Protein AF-A0A6V7JFA3-F1 (afdb_monomer)

Solvent-accessible surface area (backbone atoms only — not comparable to full-atom values): 3317 Å² total; per-residue (Å²): 138,91,84,88,83,87,88,73,96,45,88,90,71,66,62,64,65,65,51,41,56,56,34,48,75,72,78,46,59,63,86,77,54,80,84,74,74,79,73,84,55,92,80,78,124

Radius of gyration: 12.3 Å; Cα contacts (8 Å, |Δi|>4): 11; chains: 1; bounding box: 31×15×33 Å

Mean predicted aligned error: 7.27 Å

Organism: NCBI:txid1563983

Secondary structure (DSSP, 8-state):
--------S-TTS--HHHHHHHHHHTT--GGGSPPPP----TT--

Structure (mmCIF, N/CA/C/O backbone):
data_AF-A0A6V7JFA3-F1
#
_entry.id   AF-A0A6V7JFA3-F1
#
loop_
_atom_site.group_PDB
_atom_site.id
_atom_site.type_symbol
_atom_site.label_atom_id
_atom_site.label_alt_id
_atom_site.label_comp_id
_atom_site.label_asym_id
_atom_site.label_entity_id
_atom_site.label_seq_id
_atom_site.pdbx_PDB_ins_code
_atom_site.Cartn_x
_atom_site.Cartn_y
_atom_site.Cartn_z
_atom_site.occupancy
_atom_site.B_iso_or_equiv
_atom_site.auth_seq_id
_atom_site.auth_comp_id
_atom_site.auth_asym_id
_atom_site.auth_atom_id
_atom_site.pdbx_PDB_model_num
ATOM 1 N N . TRP A 1 1 ? -20.430 0.320 -1.232 1.00 57.91 1 TRP A N 1
ATOM 2 C CA . TRP A 1 1 ? -19.274 -0.565 -1.010 1.00 57.91 1 TRP A CA 1
ATOM 3 C C . TRP A 1 1 ? -18.038 0.298 -1.170 1.00 57.91 1 TRP A C 1
ATOM 5 O O . TRP A 1 1 ? -18.007 1.065 -2.126 1.00 57.91 1 TRP A O 1
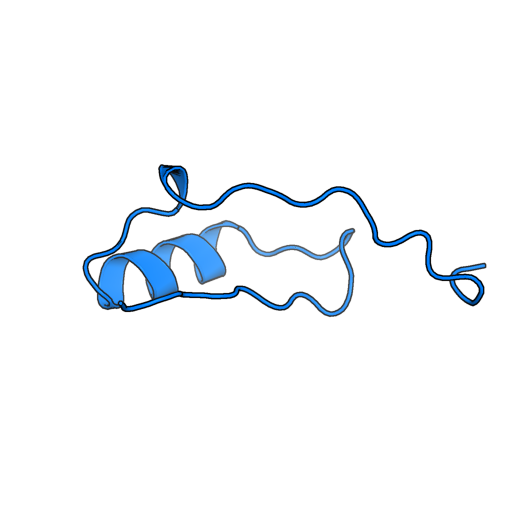ATOM 15 N N . GLU A 1 2 ? -17.113 0.268 -0.212 1.00 78.50 2 GLU A N 1
ATOM 16 C CA . GLU A 1 2 ? -15.914 1.119 -0.206 1.00 78.50 2 GLU A CA 1
ATOM 17 C C . GLU A 1 2 ? -14.710 0.289 -0.659 1.00 78.50 2 GLU A C 1
ATOM 19 O O . GLU A 1 2 ? -14.551 -0.852 -0.233 1.00 78.50 2 GLU A O 1
ATOM 24 N N . TYR A 1 3 ? -13.902 0.841 -1.562 1.00 78.12 3 TYR A N 1
ATOM 25 C CA . TYR A 1 3 ? -12.715 0.192 -2.114 1.00 78.12 3 TYR A CA 1
ATOM 26 C C . TYR A 1 3 ? -11.525 1.137 -1.971 1.00 78.12 3 TYR A C 1
ATOM 28 O O . TYR A 1 3 ? -11.663 2.336 -2.219 1.00 78.12 3 TYR A O 1
ATOM 36 N N . ALA A 1 4 ? -10.362 0.593 -1.620 1.00 80.19 4 ALA A N 1
ATOM 37 C CA . ALA A 1 4 ? -9.101 1.320 -1.557 1.00 80.19 4 ALA A CA 1
ATOM 38 C C . ALA A 1 4 ? -8.132 0.774 -2.612 1.00 80.19 4 ALA A C 1
ATOM 40 O O . ALA A 1 4 ? -8.071 -0.432 -2.843 1.00 80.19 4 ALA A O 1
ATOM 41 N N . TRP A 1 5 ? -7.374 1.671 -3.239 1.00 82.88 5 TRP A N 1
ATOM 42 C CA . TRP A 1 5 ? -6.365 1.336 -4.242 1.00 82.88 5 TRP A CA 1
ATOM 43 C C . TRP A 1 5 ? -5.061 2.037 -3.879 1.00 82.88 5 TRP A C 1
ATOM 45 O O . TRP A 1 5 ? -5.058 3.240 -3.618 1.00 82.88 5 TRP A O 1
ATOM 55 N N . VAL A 1 6 ? -3.957 1.293 -3.875 1.00 82.25 6 VAL A N 1
ATOM 56 C CA . VAL A 1 6 ? -2.610 1.846 -3.707 1.00 82.25 6 VAL A CA 1
ATOM 57 C C . VAL A 1 6 ? -1.948 1.879 -5.075 1.00 82.25 6 VAL A C 1
ATOM 59 O O . VAL A 1 6 ? -1.793 0.843 -5.717 1.00 82.25 6 VAL A O 1
ATOM 62 N N . TYR A 1 7 ? -1.567 3.074 -5.518 1.00 81.44 7 TYR A N 1
ATOM 63 C CA . TYR A 1 7 ? -0.844 3.271 -6.769 1.00 81.44 7 TYR A CA 1
ATOM 64 C C . TYR A 1 7 ? 0.631 3.500 -6.471 1.00 81.44 7 TYR A C 1
ATOM 66 O O . TYR A 1 7 ? 0.982 4.392 -5.701 1.00 81.44 7 TYR A O 1
ATOM 74 N N . VAL A 1 8 ? 1.488 2.719 -7.120 1.00 80.69 8 VAL A N 1
ATOM 75 C CA . VAL A 1 8 ? 2.940 2.883 -7.067 1.00 80.69 8 VAL A CA 1
ATOM 76 C C . VAL A 1 8 ? 3.428 3.143 -8.485 1.00 80.69 8 VAL A C 1
ATOM 78 O O . VAL A 1 8 ? 2.992 2.480 -9.423 1.00 80.69 8 VAL A O 1
ATOM 81 N N . LYS A 1 9 ? 4.308 4.134 -8.641 1.00 75.81 9 LYS A N 1
ATOM 82 C CA . LYS A 1 9 ? 4.883 4.493 -9.940 1.00 75.81 9 LYS A CA 1
ATOM 83 C C . LYS A 1 9 ? 5.920 3.475 -10.425 1.00 75.81 9 LYS A C 1
ATOM 85 O O . LYS A 1 9 ? 5.927 3.165 -11.608 1.00 75.81 9 LYS A O 1
ATOM 90 N N . ASP A 1 10 ? 6.779 2.993 -9.528 1.00 77.31 10 ASP A N 1
ATOM 91 C CA . ASP A 1 10 ? 7.817 1.998 -9.807 1.00 77.31 10 ASP A CA 1
ATOM 92 C C . ASP A 1 10 ? 7.723 0.878 -8.769 1.00 77.31 10 ASP A C 1
ATOM 94 O O . ASP A 1 10 ? 7.824 1.118 -7.567 1.00 77.31 10 ASP A O 1
ATOM 98 N N . ILE A 1 11 ? 7.510 -0.353 -9.231 1.00 72.69 11 ILE A N 1
ATOM 99 C CA . ILE A 1 11 ? 7.373 -1.522 -8.358 1.00 72.69 11 ILE A CA 1
ATOM 100 C C . ILE A 1 11 ? 8.681 -1.872 -7.631 1.00 72.69 11 ILE A C 1
ATOM 102 O O . ILE A 1 11 ? 8.652 -2.537 -6.595 1.00 72.69 11 ILE A O 1
ATOM 106 N N . ASN A 1 12 ? 9.824 -1.438 -8.166 1.00 74.75 12 ASN A N 1
ATOM 107 C CA . ASN A 1 12 ? 11.139 -1.683 -7.581 1.00 74.75 12 ASN A CA 1
ATOM 108 C C . ASN A 1 12 ? 11.484 -0.668 -6.484 1.00 74.75 12 ASN A C 1
ATOM 110 O O . ASN A 1 12 ? 12.386 -0.926 -5.690 1.00 74.75 12 ASN A O 1
ATOM 114 N N . ASP A 1 13 ? 10.749 0.444 -6.417 1.00 80.88 13 ASP A N 1
ATOM 115 C CA . ASP A 1 13 ? 10.925 1.525 -5.444 1.00 80.88 13 ASP A CA 1
ATOM 116 C C . ASP A 1 13 ? 9.657 1.696 -4.589 1.00 80.88 13 ASP A C 1
ATOM 118 O O . ASP A 1 13 ? 9.027 2.754 -4.521 1.00 80.88 13 ASP A O 1
ATOM 122 N N . ILE A 1 14 ? 9.226 0.591 -3.970 1.00 81.31 14 ILE A N 1
ATOM 123 C CA . ILE A 1 14 ? 8.094 0.580 -3.039 1.00 81.31 14 ILE A CA 1
ATOM 124 C C . ILE A 1 14 ? 8.591 0.848 -1.619 1.00 81.31 14 ILE A C 1
ATOM 126 O O . ILE A 1 14 ? 9.203 -0.019 -0.991 1.00 81.31 14 ILE A O 1
ATOM 130 N N . ASP A 1 15 ? 8.206 1.993 -1.056 1.00 86.38 15 ASP A N 1
ATOM 131 C CA . ASP A 1 15 ? 8.307 2.238 0.384 1.00 86.38 15 ASP A CA 1
ATOM 132 C C . ASP A 1 15 ? 7.101 1.630 1.120 1.00 86.38 15 ASP A C 1
ATOM 134 O O . ASP A 1 15 ? 6.063 2.262 1.347 1.00 86.38 15 ASP A O 1
ATOM 138 N N . ALA A 1 16 ? 7.238 0.356 1.492 1.00 82.31 16 ALA A N 1
ATOM 139 C CA . ALA A 1 16 ? 6.197 -0.382 2.201 1.00 82.31 16 ALA A CA 1
ATOM 140 C C . ALA A 1 16 ? 5.856 0.226 3.575 1.00 82.31 16 ALA A C 1
ATOM 142 O O . ALA A 1 16 ? 4.717 0.098 4.027 1.00 82.31 16 ALA A O 1
ATOM 143 N N . ALA A 1 17 ? 6.807 0.900 4.235 1.00 87.12 17 ALA A N 1
ATOM 144 C CA . ALA A 1 17 ? 6.579 1.506 5.544 1.00 87.12 17 ALA A CA 1
ATOM 145 C C . ALA A 1 17 ? 5.682 2.744 5.426 1.00 87.12 17 ALA A C 1
ATOM 147 O O . ALA A 1 17 ? 4.720 2.880 6.185 1.00 87.12 17 ALA A O 1
ATOM 148 N N . ALA A 1 18 ? 5.945 3.601 4.435 1.00 87.00 18 ALA A N 1
ATOM 149 C CA . ALA A 1 18 ? 5.102 4.759 4.147 1.00 87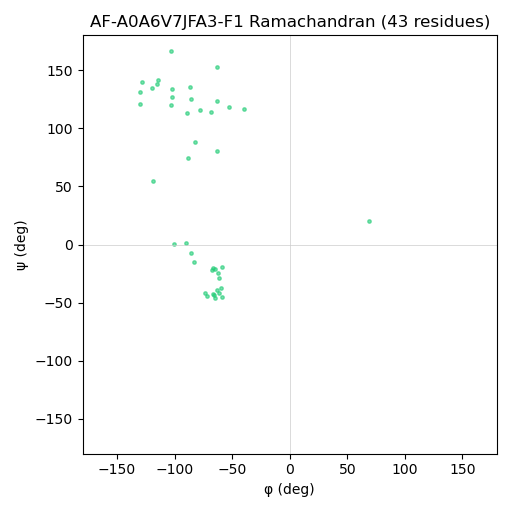.00 18 ALA A CA 1
ATOM 150 C C . ALA A 1 18 ? 3.670 4.343 3.768 1.00 87.00 18 ALA A C 1
ATOM 152 O O . ALA A 1 18 ? 2.702 4.938 4.246 1.00 87.00 18 ALA A O 1
ATOM 153 N N . ILE A 1 19 ? 3.532 3.288 2.957 1.00 87.06 19 ILE A N 1
ATOM 154 C CA . ILE A 1 19 ? 2.228 2.747 2.557 1.00 87.06 19 ILE A CA 1
ATOM 155 C C . ILE A 1 19 ? 1.479 2.176 3.768 1.00 87.06 19 ILE A C 1
ATOM 157 O O . ILE A 1 19 ? 0.307 2.498 3.954 1.00 87.06 19 ILE A O 1
ATOM 161 N N . SER A 1 20 ? 2.144 1.387 4.621 1.00 86.75 20 SER A N 1
ATOM 162 C CA . SER A 1 20 ? 1.521 0.828 5.829 1.00 86.75 20 SER A CA 1
ATOM 16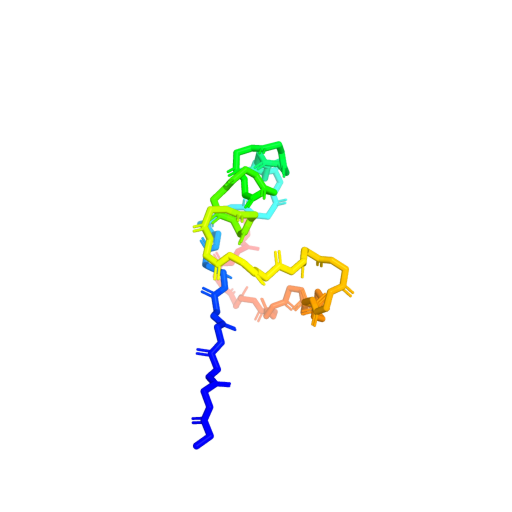3 C C . S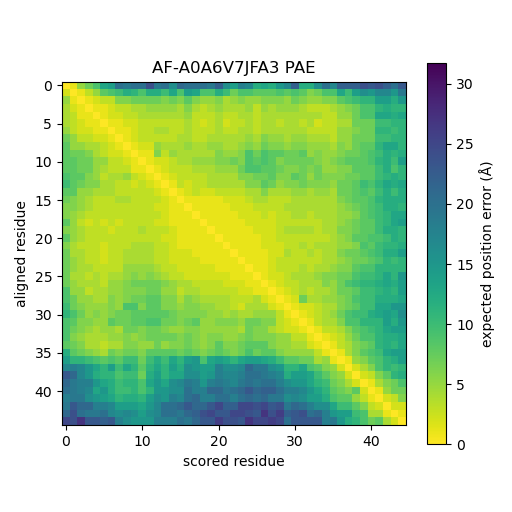ER A 1 20 ? 1.008 1.928 6.756 1.00 86.75 20 SER A C 1
ATOM 165 O O . SER A 1 20 ? -0.137 1.875 7.190 1.00 86.75 20 SER A O 1
ATOM 167 N N . LEU A 1 21 ? 1.813 2.969 6.991 1.00 90.12 21 LEU A N 1
ATOM 168 C CA . LEU A 1 21 ? 1.436 4.082 7.861 1.00 90.12 21 LEU A CA 1
ATOM 169 C C . LEU A 1 21 ? 0.213 4.851 7.327 1.00 90.12 21 LEU A C 1
ATOM 171 O O . LEU A 1 21 ? -0.660 5.258 8.096 1.00 90.12 21 LEU A O 1
ATOM 175 N N . ALA A 1 22 ? 0.135 5.041 6.006 1.00 88.38 22 ALA A N 1
ATOM 176 C CA . ALA A 1 22 ? -1.004 5.690 5.363 1.00 88.38 22 ALA A CA 1
ATOM 177 C C . ALA A 1 22 ? -2.286 4.847 5.475 1.00 88.38 22 ALA A C 1
ATOM 179 O O . ALA A 1 22 ? -3.347 5.390 5.779 1.00 88.38 22 ALA A O 1
ATOM 180 N N . ILE A 1 23 ? -2.191 3.532 5.274 1.00 87.31 23 ILE A N 1
ATOM 181 C CA . ILE A 1 23 ? -3.331 2.609 5.379 1.00 87.31 23 ILE A CA 1
ATOM 182 C C . ILE A 1 23 ? -3.842 2.536 6.824 1.00 87.31 23 ILE A C 1
ATOM 184 O O . ILE A 1 23 ? -5.049 2.664 7.042 1.00 87.31 23 ILE A O 1
ATOM 188 N N . ASP A 1 24 ? -2.937 2.448 7.802 1.00 89.38 24 ASP A N 1
ATOM 189 C CA . ASP A 1 24 ? -3.287 2.434 9.227 1.00 89.38 24 ASP A CA 1
ATOM 190 C C . ASP A 1 24 ? -4.037 3.716 9.631 1.00 89.38 24 ASP A C 1
ATOM 192 O O . ASP A 1 24 ? -5.002 3.670 10.396 1.00 89.38 24 ASP A O 1
ATOM 196 N N . SER A 1 25 ? -3.656 4.872 9.067 1.00 88.56 25 SER A N 1
ATOM 197 C CA . SER A 1 25 ? -4.339 6.152 9.319 1.00 88.56 25 SER A CA 1
ATOM 198 C C . SER A 1 25 ? -5.789 6.200 8.814 1.00 88.56 25 SER A C 1
ATOM 200 O O . SER A 1 25 ? -6.586 6.997 9.309 1.00 88.56 25 SER A O 1
ATOM 202 N N . LEU A 1 26 ? -6.143 5.329 7.863 1.00 85.94 26 LEU A N 1
ATOM 203 C CA . LEU A 1 26 ? -7.500 5.167 7.338 1.00 85.94 26 LEU A CA 1
ATOM 204 C C . LEU A 1 26 ? -8.310 4.117 8.119 1.00 85.94 26 LEU A C 1
ATOM 206 O O . LEU A 1 26 ? -9.462 3.860 7.773 1.00 85.94 26 LEU A O 1
ATOM 210 N N . GLY A 1 27 ? -7.730 3.508 9.161 1.00 87.62 27 GLY A N 1
ATOM 211 C CA . GLY A 1 27 ? -8.347 2.407 9.905 1.00 87.62 27 GLY A CA 1
ATOM 212 C C . GLY A 1 27 ? -8.447 1.110 9.095 1.00 87.62 27 GLY A C 1
ATOM 213 O O . GLY A 1 27 ? -9.276 0.257 9.406 1.00 87.62 27 GLY A O 1
ATOM 214 N N . LEU A 1 28 ? -7.633 0.982 8.046 1.00 83.19 28 LEU A N 1
ATOM 215 C CA . LEU A 1 28 ? -7.506 -0.210 7.212 1.00 83.19 28 LEU A CA 1
ATOM 216 C C . LEU A 1 28 ? -6.220 -0.961 7.589 1.00 83.19 28 LEU A C 1
ATOM 218 O O . LEU A 1 28 ? -5.354 -0.402 8.256 1.00 83.19 28 LEU A O 1
ATOM 222 N N . SER A 1 29 ? -6.070 -2.210 7.138 1.00 81.56 29 SER A N 1
ATOM 223 C CA . SER A 1 29 ? -4.817 -2.964 7.266 1.00 81.56 29 SER A CA 1
ATOM 224 C C . SER A 1 29 ? -4.215 -3.256 5.895 1.00 81.56 29 SER A C 1
ATOM 226 O O . SER A 1 29 ? -4.916 -3.659 4.966 1.00 81.56 29 SER A O 1
ATOM 228 N N . ILE A 1 30 ? -2.890 -3.121 5.764 1.00 73.75 30 ILE A N 1
ATOM 229 C CA . ILE A 1 30 ? -2.176 -3.465 4.522 1.00 73.75 30 ILE A CA 1
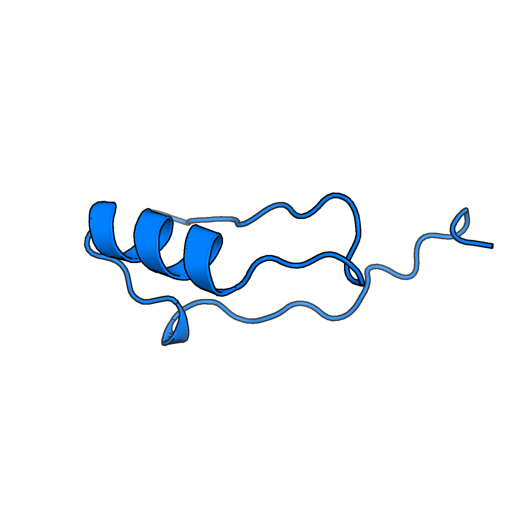ATOM 230 C C . ILE A 1 30 ? -2.311 -4.953 4.172 1.00 73.75 30 ILE A C 1
ATOM 232 O O . ILE A 1 30 ? -2.237 -5.319 3.003 1.00 73.75 30 ILE A O 1
ATOM 236 N N . THR A 1 31 ? -2.567 -5.810 5.166 1.00 76.44 31 THR A N 1
ATOM 237 C CA . THR A 1 31 ? -2.812 -7.247 4.965 1.00 76.44 31 THR A CA 1
ATOM 238 C C . THR A 1 31 ? -4.109 -7.539 4.220 1.00 76.44 31 THR A C 1
ATOM 240 O O . THR A 1 31 ? -4.246 -8.622 3.658 1.00 76.44 31 THR A O 1
ATOM 243 N N . ASP A 1 32 ? -5.045 -6.590 4.209 1.00 75.56 32 ASP A N 1
ATOM 244 C CA . ASP A 1 32 ? -6.316 -6.717 3.494 1.00 75.56 32 ASP A CA 1
ATOM 245 C C . ASP A 1 32 ? -6.187 -6.297 2.021 1.00 75.56 32 ASP A C 1
ATOM 247 O O . ASP A 1 32 ? -7.113 -6.482 1.227 1.00 75.56 32 ASP A O 1
ATOM 251 N N . LEU A 1 33 ? -5.029 -5.754 1.624 1.00 73.44 33 LEU A N 1
ATOM 252 C CA . LEU A 1 33 ? -4.739 -5.420 0.239 1.00 73.44 33 LEU A CA 1
ATOM 253 C C . LEU A 1 33 ? -4.187 -6.636 -0.500 1.00 73.44 33 LEU A C 1
ATOM 255 O O . LEU A 1 33 ? -3.165 -7.222 -0.142 1.00 73.44 33 LEU A O 1
ATOM 259 N N . THR 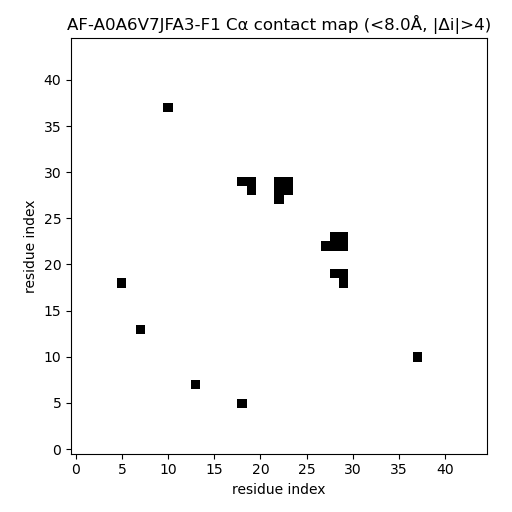A 1 34 ? -4.838 -6.979 -1.608 1.00 79.69 34 THR A N 1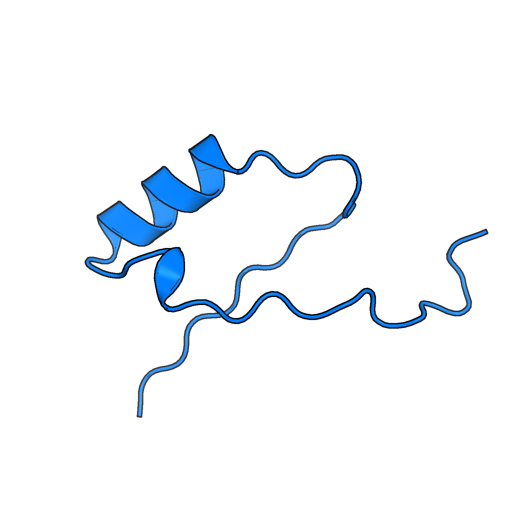
ATOM 260 C CA . THR A 1 34 ? -4.293 -7.958 -2.548 1.00 79.69 34 THR A CA 1
ATOM 261 C C . THR A 1 34 ? -3.226 -7.280 -3.397 1.00 79.69 34 THR A C 1
ATOM 263 O O . THR A 1 34 ? -3.530 -6.366 -4.167 1.00 79.69 34 THR A O 1
ATOM 266 N N . LYS A 1 35 ? -1.973 -7.731 -3.277 1.00 75.44 35 LYS A N 1
ATOM 267 C CA . LYS A 1 35 ? -0.913 -7.321 -4.201 1.00 75.44 35 LYS A CA 1
ATOM 268 C C . LYS A 1 35 ? -1.280 -7.819 -5.597 1.00 75.44 35 LYS A C 1
ATOM 270 O O . LYS A 1 35 ? -1.501 -9.011 -5.790 1.00 75.44 35 LYS A O 1
ATOM 275 N N . THR A 1 36 ? -1.360 -6.906 -6.553 1.00 70.75 36 THR A N 1
ATOM 2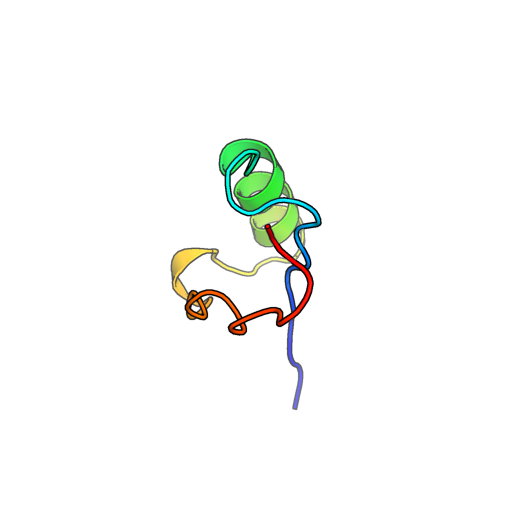76 C CA . THR A 1 36 ? -1.488 -7.267 -7.963 1.00 70.75 36 THR A CA 1
ATOM 277 C C . THR A 1 36 ? -0.090 -7.472 -8.534 1.00 70.75 36 THR A C 1
ATOM 279 O O . THR A 1 36 ? 0.831 -6.710 -8.230 1.00 70.75 36 THR A O 1
ATOM 282 N N . ASP A 1 37 ? 0.092 -8.546 -9.302 1.00 63.31 37 ASP A N 1
ATOM 283 C CA . ASP A 1 37 ? 1.307 -8.717 -10.094 1.00 63.31 37 ASP A CA 1
ATOM 284 C C . ASP A 1 37 ? 1.390 -7.601 -11.135 1.00 63.31 37 ASP A C 1
ATOM 286 O O . ASP A 1 37 ? 0.359 -7.058 -11.545 1.00 63.31 37 ASP A O 1
ATOM 290 N N . HIS A 1 38 ? 2.621 -7.260 -11.536 1.00 62.88 38 HIS A N 1
ATOM 291 C CA . HIS A 1 38 ? 2.916 -6.246 -12.551 1.00 62.88 38 HIS A CA 1
ATOM 292 C C . HIS A 1 38 ? 1.897 -6.368 -13.686 1.00 62.88 38 HIS A C 1
ATOM 294 O O . HIS A 1 38 ? 1.836 -7.401 -14.362 1.00 62.88 38 HIS A O 1
ATOM 300 N N . CYS A 1 39 ? 1.081 -5.330 -13.905 1.00 58.31 39 CYS A N 1
ATOM 301 C CA . CYS A 1 39 ? 0.452 -5.177 -15.208 1.00 58.31 39 CYS A CA 1
ATOM 302 C C . CYS A 1 39 ? 1.616 -5.230 -16.185 1.00 58.31 39 CYS A C 1
ATOM 304 O O . CYS A 1 39 ? 2.543 -4.441 -16.041 1.00 58.31 39 CYS A O 1
ATOM 306 N N . ASN A 1 40 ? 1.623 -6.219 -17.077 1.00 55.44 40 ASN A N 1
ATOM 307 C CA . ASN A 1 40 ? 2.691 -6.440 -18.042 1.00 55.44 40 ASN A CA 1
ATOM 308 C C . ASN A 1 40 ? 2.721 -5.210 -18.966 1.00 55.44 40 ASN A C 1
ATOM 310 O O . ASN A 1 40 ? 2.061 -5.192 -20.005 1.00 55.44 40 ASN A O 1
ATOM 314 N N . CYS A 1 41 ? 3.350 -4.128 -18.502 1.00 57.25 41 CYS A N 1
ATOM 315 C CA . CYS A 1 41 ? 3.371 -2.834 -19.149 1.00 57.25 41 CYS A CA 1
ATOM 316 C C . CYS A 1 41 ? 4.203 -3.026 -20.412 1.00 57.25 41 CYS A C 1
ATOM 318 O O . CYS A 1 41 ? 5.396 -3.306 -20.303 1.00 57.25 41 CYS A O 1
ATOM 320 N N . PRO A 1 42 ? 3.600 -2.912 -21.607 1.00 56.91 42 PRO A N 1
ATOM 321 C CA . PRO A 1 42 ? 4.307 -3.166 -22.861 1.00 56.91 42 PRO A CA 1
ATOM 322 C C . PRO A 1 42 ? 5.527 -2.252 -23.061 1.00 56.91 42 PRO A C 1
ATOM 324 O O . PRO A 1 42 ? 6.399 -2.570 -23.866 1.00 56.91 42 PRO A O 1
ATOM 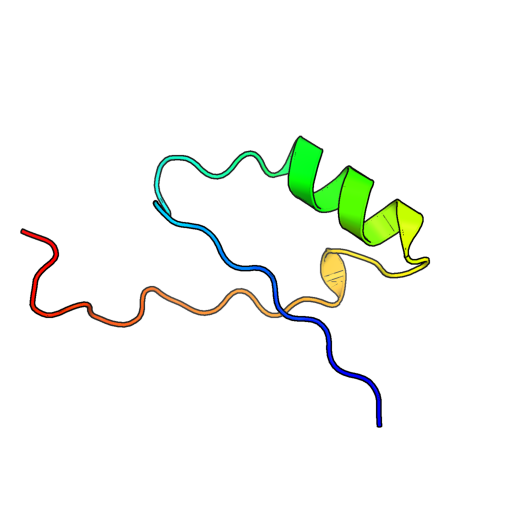327 N N . ASP A 1 43 ? 5.568 -1.135 -22.330 1.00 56.94 43 ASP A N 1
ATOM 328 C CA . ASP A 1 43 ? 6.559 -0.067 -22.443 1.00 56.94 43 ASP A CA 1
ATOM 329 C C . ASP A 1 43 ? 7.662 -0.102 -21.369 1.00 56.94 43 ASP A C 1
ATOM 331 O O . ASP A 1 43 ? 8.549 0.747 -21.393 1.00 56.94 43 ASP A O 1
ATOM 335 N N . ASP A 1 44 ? 7.642 -1.073 -20.450 1.00 52.75 44 ASP A N 1
ATOM 336 C CA . ASP A 1 44 ? 8.663 -1.226 -19.403 1.00 52.75 44 ASP A CA 1
ATOM 337 C C . ASP A 1 44 ? 9.823 -2.095 -19.937 1.00 52.75 44 ASP A C 1
ATOM 339 O O . ASP A 1 44 ? 9.922 -3.296 -19.672 1.00 52.75 44 ASP A O 1
ATOM 343 N N . LYS A 1 45 ? 10.644 -1.497 -20.810 1.00 48.53 45 LYS A N 1
ATOM 344 C CA . LYS A 1 45 ? 11.975 -2.006 -21.177 1.00 48.53 45 LYS A CA 1
ATOM 345 C C . LYS A 1 45 ? 13.059 -1.314 -20.370 1.00 48.53 45 LYS A C 1
ATOM 347 O O . LYS A 1 45 ? 12.992 -0.070 -20.264 1.00 48.53 45 LYS A O 1
#

Foldseek 3Di:
DDDDDDDDPDPVPDPPVVVQVVQVVVVHGPVPDDDDDPPVPVPPD

pLDDT: mean 76.02, std 11.37, range [48.53, 90.12]

Sequence (45 aa):
WEYAWVYVKDINDIDAAAISLAIDSLGLSITDLTKTDHCNCPDDK